Protein AF-A0A6V7J1L0-F1 (afdb_monomer_lite)

Secondary structure (DSSP, 8-state):
-HHHHHHHHHHHHHHHHHHHHHHHHHHHHHHHHHHHHHHHHHHHHHHHHHHHHHHHHHHHHHHHHHHS-HHHHHHHHHHHHHHHHHHHHS-GGGS-PPPPP-----SSSPPPP-------SHHHHHHH---EEPPPEEETTEEEEEEEETT-SGGGTTTS-EEEEEEEE-PPP--

Foldseek 3Di:
DVVVVVVVVVVVVVVVVVVVVVVVQVVVQVVLVVVLVVVVVVLVVVLVVVVVVVVVLVVVLVVCVVPDDPVVCVVCVVVNVVVVVVVVPPDPVVNDDDDRDPDDDDPVDDDDDDDDDDDPPLVVQLVVQDWDKGDWDQDPQWTKIKTKGSQDDDPCGNPDIDIDIDGPDHDDPDD

Radius of gyration: 31.02 Å; chains: 1; bounding box: 70×60×83 Å

pLDDT: mean 90.16, std 8.42, range [47.5, 98.25]

Sequence (175 aa):
ERNVECVRAAKDERVREIRNAVELMIARLDSQLKSKLLTLMGQKSALTLESEQLEALLQEIEHQLHTCTRSELITKSAELSRMIHQVRKKPMTSFVSAPVPADFHSEVVPGYDSATFAMQNFTQLQLKADPVYSAPLHVNGLCWRLKVYPDGNGVVRGTYLSVFLELSAGLPETS

Organism: NCBI:txid1563983

InterPro domains:
  IPR002083 MATH/TRAF domain [PF22486] (116-169)
  IPR002083 MATH/TRAF domain [PS50144] (112-175)
  IPR008974 TRAF-like [G3DSA:2.60.210.10] (26-172)
  IPR053003 TRIM/RBCC E3 ubiquitin-protein ligases [PTHR36754] (1-175)

Structure (mmCIF, N/CA/C/O backbone):
data_AF-A0A6V7J1L0-F1
#
_entry.id   AF-A0A6V7J1L0-F1
#
loop_
_atom_site.group_PDB
_atom_site.id
_atom_site.type_symbol
_atom_site.label_atom_id
_atom_site.label_alt_id
_atom_site.label_comp_id
_atom_site.label_asym_id
_atom_site.label_entity_id
_atom_site.label_seq_id
_atom_site.pdbx_PDB_ins_code
_atom_site.Cartn_x
_atom_site.Cartn_y
_atom_site.Cartn_z
_atom_site.occupancy
_atom_site.B_iso_or_equiv
_atom_site.auth_seq_id
_atom_site.auth_comp_id
_atom_site.auth_asym_id
_atom_site.auth_atom_id
_atom_site.pdbx_PDB_model_num
ATOM 1 N N . GLU A 1 1 ? 34.255 24.752 -33.980 1.00 80.38 1 GLU A N 1
ATOM 2 C CA . GLU A 1 1 ? 33.893 25.337 -32.667 1.00 80.38 1 GLU A CA 1
ATOM 3 C C . GLU A 1 1 ? 32.391 25.567 -32.526 1.00 80.38 1 GLU A C 1
ATOM 5 O O . GLU A 1 1 ? 31.785 24.861 -31.735 1.00 80.38 1 GLU A O 1
ATOM 10 N N . ARG A 1 2 ? 31.747 26.383 -33.373 1.00 90.38 2 ARG A N 1
ATOM 11 C CA . ARG A 1 2 ? 30.287 26.640 -33.329 1.00 90.38 2 ARG A CA 1
ATOM 12 C C . ARG A 1 2 ? 29.383 25.396 -33.234 1.00 90.38 2 ARG A C 1
ATOM 14 O O . ARG A 1 2 ? 28.442 25.379 -32.456 1.00 90.38 2 ARG A O 1
ATOM 21 N N . ASN A 1 3 ? 29.673 24.329 -33.987 1.00 92.94 3 ASN A N 1
ATOM 22 C CA . ASN A 1 3 ? 28.888 23.087 -33.899 1.00 92.94 3 ASN A CA 1
ATOM 23 C C . ASN A 1 3 ? 29.017 22.408 -32.516 1.00 92.94 3 ASN A C 1
ATOM 25 O O . ASN A 1 3 ? 28.043 21.910 -31.964 1.00 92.94 3 ASN A O 1
ATOM 29 N N . VAL A 1 4 ? 30.212 22.447 -31.915 1.00 94.25 4 VAL A N 1
ATOM 30 C CA . VAL A 1 4 ? 30.459 21.902 -30.569 1.00 94.25 4 VAL A CA 1
ATOM 31 C C . VAL A 1 4 ? 29.671 22.688 -29.519 1.00 94.25 4 VAL A C 1
ATOM 33 O O . VAL A 1 4 ? 29.099 22.090 -28.611 1.00 94.25 4 VAL A O 1
ATOM 36 N N . GLU A 1 5 ? 29.596 24.011 -29.658 1.00 95.56 5 GLU A N 1
ATOM 37 C CA . GLU A 1 5 ? 28.791 24.874 -28.784 1.00 95.56 5 GLU A CA 1
ATOM 38 C C . GLU A 1 5 ? 27.292 24.603 -28.938 1.00 95.56 5 GLU A C 1
ATOM 40 O O . GLU A 1 5 ? 26.602 24.450 -27.934 1.00 95.56 5 GLU A O 1
ATOM 45 N N . CYS A 1 6 ? 26.790 24.454 -30.170 1.00 96.06 6 CYS A N 1
ATOM 46 C CA . CYS A 1 6 ? 25.390 24.103 -30.417 1.00 96.06 6 CYS A CA 1
ATOM 47 C C . CYS A 1 6 ? 25.009 22.756 -29.783 1.00 96.06 6 CYS A C 1
ATOM 49 O O . CYS A 1 6 ? 23.961 22.654 -29.148 1.00 96.06 6 CYS A O 1
ATOM 51 N N . VAL A 1 7 ? 25.864 21.734 -29.906 1.00 97.31 7 VAL A N 1
ATOM 52 C CA . VAL A 1 7 ? 25.630 20.418 -29.284 1.00 97.31 7 VAL A CA 1
ATOM 53 C C . VAL A 1 7 ? 25.641 20.515 -27.754 1.00 97.31 7 VAL A C 1
ATOM 55 O O . VAL A 1 7 ? 24.789 19.909 -27.101 1.00 97.31 7 VAL A O 1
ATOM 58 N N . ARG A 1 8 ? 26.558 21.297 -27.166 1.00 96.62 8 ARG A N 1
ATOM 59 C CA . ARG A 1 8 ? 26.583 21.544 -25.712 1.00 96.62 8 ARG A CA 1
ATOM 60 C C . ARG A 1 8 ? 25.310 22.245 -25.242 1.00 96.62 8 ARG A C 1
ATOM 62 O O . ARG A 1 8 ? 24.668 21.751 -24.323 1.00 96.62 8 ARG A O 1
ATOM 69 N N . ALA A 1 9 ? 24.898 23.312 -25.922 1.00 97.19 9 ALA A N 1
ATOM 70 C CA . ALA A 1 9 ? 23.681 24.045 -25.590 1.00 97.19 9 ALA A CA 1
ATOM 71 C C . ALA A 1 9 ? 22.425 23.160 -25.682 1.00 97.19 9 ALA A C 1
ATOM 73 O O . ALA A 1 9 ? 21.590 23.186 -24.783 1.00 97.19 9 ALA A O 1
ATOM 74 N N . ALA A 1 10 ? 22.314 22.324 -26.721 1.00 97.69 10 ALA A N 1
ATOM 75 C CA . ALA A 1 10 ? 21.192 21.396 -26.872 1.00 97.69 10 ALA A CA 1
ATOM 76 C C . ALA A 1 10 ? 21.137 20.351 -25.744 1.00 97.69 10 ALA A C 1
ATOM 78 O O . ALA A 1 10 ? 20.059 20.031 -25.244 1.00 97.69 10 ALA A O 1
ATOM 79 N N . LYS A 1 11 ? 22.294 19.833 -25.309 1.00 97.94 11 LYS A N 1
ATOM 80 C CA . LYS A 1 11 ? 22.371 18.953 -24.135 1.00 97.94 11 LYS A CA 1
ATOM 81 C C . LYS A 1 11 ? 21.921 19.690 -22.870 1.00 97.94 11 LYS A C 1
ATOM 83 O O . LYS A 1 11 ? 21.131 19.138 -22.107 1.00 97.94 11 LYS A O 1
ATOM 88 N N . ASP A 1 12 ? 22.421 20.900 -22.640 1.00 98.06 12 ASP A N 1
ATOM 89 C CA . ASP A 1 12 ? 22.111 21.672 -21.433 1.00 98.06 12 ASP A CA 1
ATOM 90 C C . ASP A 1 12 ? 20.622 22.041 -21.362 1.00 98.06 12 ASP A C 1
ATOM 92 O O . ASP A 1 12 ? 20.033 22.005 -20.281 1.00 98.06 12 ASP A O 1
ATOM 96 N N . GLU A 1 13 ? 19.986 22.295 -22.509 1.00 97.75 13 GLU A N 1
ATOM 97 C CA . GLU A 1 13 ? 18.533 22.451 -22.628 1.00 97.75 13 GLU A CA 1
ATOM 98 C C . GLU A 1 13 ? 17.791 21.203 -22.141 1.00 97.75 13 GLU A C 1
ATOM 100 O O . GLU A 1 13 ? 16.957 21.286 -21.241 1.00 97.75 13 GLU A O 1
ATOM 105 N N . ARG A 1 14 ? 18.162 20.024 -22.655 1.00 98.12 14 ARG A N 1
ATOM 106 C CA . ARG A 1 14 ? 17.535 18.750 -22.266 1.00 98.12 14 ARG A CA 1
ATOM 107 C C . ARG A 1 14 ? 17.738 18.429 -20.791 1.00 98.12 14 ARG A C 1
ATOM 109 O O . ARG A 1 14 ? 16.825 17.941 -20.132 1.00 98.12 14 ARG A O 1
ATOM 116 N N . VAL A 1 15 ? 18.916 18.732 -20.246 1.00 98.25 15 VAL A N 1
ATOM 117 C CA . VAL A 1 15 ? 19.179 18.589 -18.806 1.00 98.25 15 VAL A CA 1
ATOM 118 C C . VAL A 1 15 ? 18.258 19.501 -17.996 1.00 98.25 15 VAL A C 1
ATOM 120 O O . VAL A 1 15 ? 17.758 19.080 -16.951 1.00 98.25 15 VAL A O 1
ATOM 123 N N . ARG A 1 16 ? 18.015 20.730 -18.458 1.00 98.00 16 ARG A N 1
ATOM 124 C CA . ARG A 1 16 ? 17.121 21.675 -17.781 1.00 98.00 16 ARG A CA 1
ATOM 125 C C . ARG A 1 16 ? 15.667 21.218 -17.825 1.00 98.00 16 ARG A C 1
ATOM 127 O O . ARG A 1 16 ? 15.002 21.266 -16.795 1.00 98.00 16 ARG A O 1
ATOM 134 N N . GLU A 1 17 ? 15.204 20.726 -18.971 1.00 97.56 17 GLU A N 1
ATOM 135 C CA . GLU A 1 17 ? 13.864 20.143 -19.132 1.00 97.56 17 GLU A CA 1
ATOM 136 C C . GLU A 1 17 ? 13.647 18.969 -18.165 1.00 97.56 17 GLU A C 1
ATOM 138 O O . GLU A 1 17 ? 12.652 18.946 -17.440 1.00 97.56 17 GLU A O 1
ATOM 143 N N . ILE A 1 18 ? 14.606 18.037 -18.089 1.00 96.56 18 ILE A N 1
ATOM 144 C CA . ILE A 1 18 ? 14.537 16.885 -17.174 1.00 96.56 18 ILE A CA 1
ATOM 145 C C . ILE A 1 18 ? 14.480 17.345 -15.715 1.00 96.56 18 ILE A C 1
ATOM 147 O O . ILE A 1 18 ? 13.657 16.848 -14.949 1.00 96.56 18 ILE A O 1
ATOM 151 N N . ARG A 1 19 ? 15.331 18.301 -15.318 1.00 97.50 19 ARG A N 1
ATOM 152 C CA . ARG A 1 19 ? 15.336 18.835 -13.945 1.00 97.50 19 ARG A CA 1
ATOM 153 C C . ARG A 1 19 ? 13.993 19.459 -13.582 1.00 97.50 19 ARG A C 1
ATOM 155 O O . ARG A 1 19 ? 13.440 19.111 -12.547 1.00 97.50 19 ARG A O 1
ATOM 162 N N . ASN A 1 20 ? 13.448 20.297 -14.461 1.00 97.50 20 ASN A N 1
ATOM 163 C CA . ASN A 1 20 ? 12.150 20.932 -14.249 1.00 97.50 20 ASN A CA 1
ATOM 164 C C . ASN A 1 20 ? 11.021 19.892 -14.116 1.00 97.50 20 ASN A C 1
ATOM 166 O O . ASN A 1 20 ? 10.201 19.970 -13.206 1.00 97.50 20 ASN A O 1
ATOM 170 N N . ALA A 1 21 ? 11.009 18.863 -14.971 1.00 95.81 21 ALA A N 1
ATOM 171 C CA . ALA A 1 21 ? 10.032 17.780 -14.867 1.00 95.81 21 ALA A CA 1
ATOM 172 C C . ALA A 1 21 ? 10.120 17.054 -13.512 1.00 95.81 21 ALA A C 1
ATOM 174 O O . ALA A 1 21 ? 9.101 16.858 -12.851 1.00 95.81 21 ALA A O 1
ATOM 175 N N . VAL A 1 22 ? 11.333 16.718 -13.061 1.00 94.69 22 VAL A N 1
ATOM 176 C CA . VAL A 1 22 ? 11.557 16.061 -11.763 1.00 94.69 22 VAL A CA 1
ATOM 177 C C . VAL A 1 22 ? 11.137 16.957 -10.593 1.00 94.69 22 VAL A C 1
ATOM 179 O O . VAL A 1 22 ? 10.504 16.476 -9.656 1.00 94.69 22 VAL A O 1
ATOM 182 N N . GLU A 1 23 ? 11.430 18.255 -10.645 1.00 96.19 23 GLU A N 1
ATOM 183 C CA . GLU A 1 23 ? 11.006 19.221 -9.622 1.00 96.19 23 GLU A CA 1
ATOM 184 C C . GLU A 1 23 ? 9.477 19.300 -9.513 1.00 96.19 23 GLU A C 1
ATOM 186 O O . GLU A 1 23 ? 8.931 19.271 -8.407 1.00 96.19 23 GLU A O 1
ATOM 191 N N . LEU A 1 24 ? 8.767 19.316 -10.646 1.00 95.75 24 LEU A N 1
ATOM 192 C CA . LEU A 1 24 ? 7.301 19.282 -10.665 1.00 95.75 24 LEU A CA 1
ATOM 193 C C . LEU A 1 24 ? 6.744 17.986 -10.064 1.00 95.75 24 LEU A C 1
ATOM 195 O O . LEU A 1 24 ? 5.741 18.021 -9.348 1.00 95.75 24 LEU A O 1
ATOM 199 N N . MET A 1 25 ? 7.388 16.850 -10.328 1.00 95.50 25 MET A N 1
ATOM 200 C CA . MET A 1 25 ? 6.995 15.560 -9.756 1.00 95.50 25 MET A CA 1
ATOM 201 C C . MET A 1 25 ? 7.194 15.527 -8.235 1.00 95.50 25 MET A C 1
ATOM 203 O O . MET A 1 25 ? 6.307 15.069 -7.514 1.00 95.50 25 MET A O 1
ATOM 207 N N . ILE A 1 26 ? 8.307 16.072 -7.729 1.00 94.81 26 ILE A N 1
ATOM 208 C CA . ILE A 1 26 ? 8.554 16.219 -6.283 1.00 94.81 26 ILE A CA 1
ATOM 209 C C . ILE A 1 26 ? 7.475 17.102 -5.647 1.00 94.81 26 ILE A C 1
ATOM 211 O O . ILE A 1 26 ? 6.848 16.697 -4.669 1.00 94.81 26 ILE A O 1
ATOM 215 N N . ALA A 1 27 ? 7.170 18.255 -6.247 1.00 96.19 27 ALA A N 1
ATOM 216 C CA . ALA A 1 27 ? 6.145 19.162 -5.730 1.00 96.19 27 ALA A CA 1
ATOM 217 C C . ALA A 1 27 ? 4.755 18.498 -5.634 1.00 96.19 27 ALA A C 1
ATOM 219 O O . ALA A 1 27 ? 3.978 18.776 -4.714 1.00 96.19 27 ALA A O 1
ATOM 220 N N . ARG A 1 28 ? 4.425 17.591 -6.561 1.00 95.38 28 ARG A N 1
ATOM 221 C CA . ARG A 1 28 ? 3.183 16.803 -6.503 1.00 95.38 28 ARG A CA 1
ATOM 222 C C . ARG A 1 28 ? 3.201 15.774 -5.378 1.00 95.38 28 ARG A C 1
ATOM 224 O O . ARG A 1 28 ? 2.174 15.615 -4.718 1.00 95.38 28 ARG A O 1
ATOM 231 N N . LEU A 1 29 ? 4.328 15.107 -5.129 1.00 95.50 29 LEU A N 1
ATOM 232 C CA . LEU A 1 29 ? 4.475 14.195 -3.987 1.00 95.50 29 LEU A CA 1
ATOM 233 C C . LEU A 1 29 ? 4.299 14.938 -2.657 1.00 95.50 29 LEU A C 1
ATOM 235 O O . LEU A 1 29 ? 3.547 14.478 -1.796 1.00 95.50 29 LEU A O 1
ATOM 239 N N . ASP A 1 30 ? 4.890 16.124 -2.524 1.00 96.69 30 ASP A N 1
ATOM 240 C CA . ASP A 1 30 ? 4.725 16.968 -1.336 1.00 96.69 30 ASP A CA 1
ATOM 241 C C . ASP A 1 30 ? 3.266 17.407 -1.143 1.00 96.69 30 ASP A C 1
ATOM 243 O O . ASP A 1 30 ? 2.735 17.396 -0.027 1.00 96.69 30 ASP A O 1
ATOM 247 N N . SER A 1 31 ? 2.575 17.744 -2.236 1.00 96.69 31 SER A N 1
ATOM 248 C CA . SER A 1 31 ? 1.145 18.066 -2.207 1.00 96.69 31 SER A CA 1
ATOM 249 C C . SER A 1 31 ? 0.296 16.875 -1.746 1.00 96.69 31 SER A C 1
ATOM 251 O O . SER A 1 31 ? -0.566 17.028 -0.871 1.00 96.69 31 SER A O 1
ATOM 253 N N . GLN A 1 32 ? 0.578 15.672 -2.261 1.00 95.88 32 GLN A N 1
ATOM 254 C CA . GLN A 1 32 ? -0.072 14.435 -1.815 1.00 95.88 32 GLN A CA 1
ATOM 255 C C . GLN A 1 32 ? 0.172 14.187 -0.323 1.00 95.88 32 GLN A C 1
ATOM 257 O O . GLN A 1 32 ? -0.775 13.875 0.402 1.00 95.88 32 GLN A O 1
ATOM 262 N N . LEU A 1 33 ? 1.406 14.370 0.158 1.00 96.94 33 LEU A N 1
ATOM 263 C CA . LEU A 1 33 ? 1.751 14.196 1.570 1.00 96.94 33 LEU A CA 1
ATOM 264 C C . LEU A 1 33 ? 0.949 15.161 2.444 1.00 96.94 33 LEU A C 1
ATOM 266 O O . LEU A 1 33 ? 0.304 14.738 3.404 1.00 96.94 33 LEU A O 1
ATOM 270 N N . LYS A 1 34 ? 0.935 16.447 2.083 1.00 97.56 34 LYS A N 1
ATOM 271 C CA . LYS A 1 34 ? 0.178 17.471 2.807 1.00 97.56 34 LYS A CA 1
ATOM 272 C C . LYS A 1 34 ? -1.312 17.135 2.865 1.00 97.56 34 LYS A C 1
ATOM 274 O O . LYS A 1 34 ? -1.912 17.243 3.931 1.00 97.56 34 LYS A O 1
ATOM 279 N N . SER A 1 35 ? -1.903 16.703 1.752 1.00 96.62 35 SER A N 1
ATOM 280 C CA . SER A 1 35 ? -3.313 16.299 1.702 1.00 96.62 35 SER A CA 1
ATOM 281 C C . SER A 1 35 ? -3.599 15.103 2.617 1.00 96.62 35 SER A C 1
ATOM 283 O O . SER A 1 35 ? -4.501 15.184 3.451 1.00 96.62 35 SER A O 1
ATOM 285 N N . LYS A 1 36 ? -2.788 14.037 2.540 1.00 96.94 36 LYS A N 1
ATOM 286 C CA . LYS A 1 36 ? -2.924 12.846 3.397 1.00 96.94 36 LYS A CA 1
ATOM 287 C C . LYS A 1 36 ? -2.798 13.197 4.883 1.00 96.94 36 LYS A C 1
ATOM 289 O O . LYS A 1 36 ? -3.619 12.753 5.685 1.00 96.94 36 LYS A O 1
ATOM 294 N N . LEU A 1 37 ? -1.813 14.021 5.255 1.00 96.50 37 LEU A N 1
ATOM 295 C CA . LEU A 1 37 ? -1.620 14.470 6.638 1.00 96.50 37 LEU A CA 1
ATOM 296 C C . LEU A 1 37 ? -2.799 15.303 7.142 1.00 96.50 37 LEU A C 1
ATOM 298 O O . LEU A 1 37 ? -3.246 15.085 8.264 1.00 96.50 37 LEU A O 1
ATOM 302 N N . LEU A 1 38 ? -3.343 16.207 6.322 1.00 96.81 38 LEU A N 1
ATOM 303 C CA . LEU A 1 38 ? -4.535 16.980 6.683 1.00 96.81 38 LEU A CA 1
ATOM 304 C C . LEU A 1 38 ? -5.738 16.070 6.949 1.00 96.81 38 LEU A C 1
ATOM 306 O O . LEU A 1 38 ? -6.431 16.256 7.949 1.00 96.81 38 LEU A O 1
ATOM 310 N N . THR A 1 39 ? -5.962 15.060 6.106 1.00 94.69 39 THR A N 1
ATOM 311 C CA . THR A 1 39 ? -7.021 14.068 6.331 1.00 94.69 39 THR A CA 1
ATOM 312 C C . THR A 1 39 ? -6.801 13.304 7.635 1.00 94.69 39 THR A C 1
ATOM 314 O O . THR A 1 39 ? -7.724 13.217 8.443 1.00 94.69 39 THR A O 1
ATOM 317 N N . LEU A 1 40 ? -5.590 12.796 7.882 1.00 94.44 40 LEU A N 1
ATOM 318 C CA . LEU A 1 40 ? -5.264 12.061 9.110 1.00 94.44 40 LEU A CA 1
ATOM 319 C C . LEU A 1 40 ? -5.400 12.929 10.364 1.00 94.44 40 LEU A C 1
ATOM 321 O O . LEU A 1 40 ? -5.927 12.468 11.372 1.00 94.44 40 LEU A O 1
ATOM 325 N N . MET A 1 41 ? -4.966 14.189 10.312 1.00 95.56 41 MET A N 1
ATOM 326 C CA . MET A 1 41 ? -5.144 15.138 11.411 1.00 95.56 41 MET A CA 1
ATOM 327 C C . MET A 1 41 ? -6.624 15.404 11.679 1.00 95.56 41 MET A C 1
ATOM 329 O O . MET A 1 41 ? -7.032 15.366 12.834 1.00 95.56 41 MET A O 1
ATOM 333 N N . GLY A 1 42 ? -7.436 15.601 10.636 1.00 92.75 42 GLY A N 1
ATOM 334 C CA . GLY A 1 42 ? -8.884 15.763 10.779 1.00 92.75 42 GLY A CA 1
ATOM 335 C C . GLY A 1 42 ? -9.553 14.536 11.403 1.00 92.75 42 GLY A C 1
ATOM 336 O O . GLY A 1 42 ? -10.342 14.674 12.336 1.00 92.75 42 GLY A O 1
ATOM 337 N N . GLN A 1 43 ? -9.185 13.333 10.949 1.00 91.88 43 GLN A N 1
ATOM 338 C CA . GLN A 1 43 ? -9.656 12.073 11.533 1.00 91.88 43 GLN A CA 1
ATOM 339 C C . GLN A 1 43 ? -9.238 11.945 13.007 1.00 91.88 43 GLN A C 1
ATOM 341 O O . GLN A 1 43 ? -10.075 11.644 13.855 1.00 91.88 43 GLN A O 1
ATOM 346 N N . LYS A 1 44 ? -7.970 12.234 13.332 1.00 91.69 44 LYS A N 1
ATOM 347 C CA . LYS A 1 44 ? -7.457 12.227 14.710 1.00 91.69 44 LYS A CA 1
ATOM 348 C C . LYS A 1 44 ? -8.230 13.201 15.597 1.00 91.69 44 LYS A C 1
ATOM 350 O O . LYS A 1 44 ? -8.675 12.800 16.663 1.00 91.69 44 LYS A O 1
ATOM 355 N N . SER A 1 45 ? -8.410 14.448 15.164 1.00 92.56 45 SER A N 1
ATOM 356 C CA . SER A 1 45 ? -9.136 15.467 15.929 1.00 92.56 45 SER A CA 1
ATOM 357 C C . SER A 1 45 ? -10.585 15.066 16.203 1.00 92.56 45 SER A C 1
ATOM 359 O O . SER A 1 45 ? -1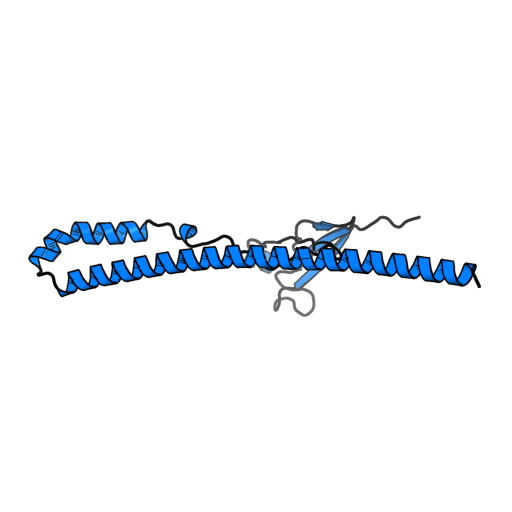1.057 15.259 17.319 1.00 92.56 45 SER A O 1
ATOM 361 N N . ALA A 1 46 ? -11.274 14.472 15.224 1.00 89.31 46 ALA A N 1
ATOM 362 C CA . ALA A 1 46 ? -12.632 13.965 15.418 1.00 89.31 46 ALA A CA 1
ATOM 363 C C . ALA A 1 46 ? -12.680 12.837 16.463 1.00 89.31 46 ALA A C 1
ATOM 365 O O . ALA A 1 46 ? -13.525 12.868 17.354 1.00 89.31 46 ALA A O 1
ATOM 366 N N . LEU A 1 47 ? -11.746 11.879 16.396 1.00 89.50 47 LEU A N 1
ATOM 367 C CA . LEU A 1 47 ? -11.642 10.805 17.389 1.00 89.50 47 LEU A CA 1
ATOM 368 C C . LEU A 1 47 ? -11.315 11.340 18.788 1.00 89.50 47 LEU A C 1
ATOM 370 O O . LEU A 1 47 ? -11.898 10.874 19.762 1.00 89.50 47 LEU A O 1
ATOM 374 N N . THR A 1 48 ? -10.405 12.310 18.896 1.00 91.00 48 THR A N 1
ATOM 375 C CA . THR A 1 48 ? -10.054 12.937 20.177 1.00 91.00 48 THR A CA 1
ATOM 376 C C . THR A 1 48 ? -11.267 13.617 20.806 1.00 91.00 48 THR A C 1
ATOM 378 O O . THR A 1 48 ? -11.574 13.332 21.957 1.00 91.00 48 THR A O 1
ATOM 381 N N . LEU A 1 49 ? -12.001 14.432 20.042 1.00 90.12 49 LEU A N 1
ATOM 382 C CA . LEU A 1 49 ? -13.194 15.120 20.541 1.00 90.12 49 LEU A CA 1
ATOM 383 C C . LEU A 1 49 ? -14.267 14.136 21.027 1.00 90.12 49 LEU A C 1
ATOM 385 O O . LEU A 1 49 ? -14.883 14.343 22.068 1.00 90.12 49 LEU A O 1
ATOM 389 N N . GLU A 1 50 ? -14.501 13.058 20.282 1.00 86.06 50 GLU A N 1
ATOM 390 C CA . GLU A 1 50 ? -15.463 12.028 20.685 1.00 86.06 50 GLU A CA 1
ATOM 391 C C . GLU A 1 50 ? -14.990 11.260 21.933 1.00 86.06 50 GLU A C 1
ATOM 393 O O . GLU A 1 50 ? -15.807 10.967 22.804 1.00 86.06 50 GLU A O 1
ATOM 398 N N . SER A 1 51 ? -13.686 10.981 22.069 1.00 89.12 51 SER A N 1
ATOM 399 C CA . SER A 1 51 ? -13.115 10.377 23.286 1.00 89.12 51 SER A CA 1
ATOM 400 C C . SER A 1 51 ? -13.345 11.267 24.506 1.00 89.12 51 SER A C 1
ATOM 402 O O . SER A 1 51 ? -13.858 10.795 25.518 1.00 89.12 51 SER A O 1
ATOM 404 N N . GLU A 1 52 ? -13.052 12.564 24.389 1.00 92.31 52 GLU A N 1
ATOM 405 C CA . GLU A 1 52 ? -13.260 13.549 25.458 1.00 92.31 52 GLU A CA 1
ATOM 406 C C . GLU A 1 52 ? -14.743 13.654 25.853 1.00 92.31 52 GLU A C 1
ATOM 408 O O . GLU A 1 52 ? -15.072 13.722 27.038 1.00 92.31 52 GLU A O 1
ATOM 413 N N . GLN A 1 53 ? -15.664 13.610 24.883 1.00 87.88 53 GLN A N 1
ATOM 414 C CA . GLN A 1 53 ? -17.107 13.604 25.158 1.00 87.88 53 GLN A CA 1
ATOM 415 C C . GLN A 1 53 ? -17.554 12.352 25.920 1.00 87.88 53 GLN A C 1
ATOM 417 O O . GLN A 1 53 ? -18.390 12.445 26.823 1.00 87.88 53 GLN A O 1
ATOM 422 N N . LEU A 1 54 ? -17.020 11.181 25.564 1.00 88.44 54 LEU A N 1
ATOM 423 C CA . LEU A 1 54 ? -17.322 9.932 26.263 1.00 88.44 54 LEU A CA 1
ATOM 424 C C . LEU A 1 54 ? -16.752 9.931 27.682 1.00 88.44 54 LEU A C 1
ATOM 426 O O . LEU A 1 54 ? -17.446 9.511 28.606 1.00 88.44 54 LEU A O 1
ATOM 430 N N . GLU A 1 55 ? -15.533 10.433 27.870 1.00 91.69 55 GLU A N 1
ATOM 431 C CA . GLU A 1 55 ? -14.909 10.587 29.187 1.00 91.69 55 GLU A CA 1
ATOM 432 C C . GLU A 1 55 ? -15.706 11.540 30.083 1.00 91.69 55 GLU A C 1
ATOM 434 O O . GLU A 1 55 ? -16.002 11.195 31.227 1.00 91.69 55 GLU A O 1
ATOM 439 N N . ALA A 1 56 ? -16.135 12.693 29.561 1.00 90.38 56 ALA A N 1
ATOM 440 C CA . ALA A 1 56 ? -16.963 13.641 30.305 1.00 90.38 56 ALA A CA 1
ATOM 441 C C . ALA A 1 56 ? -18.314 13.031 30.715 1.00 90.38 56 ALA A C 1
ATOM 443 O O . ALA A 1 56 ? -18.754 13.188 31.854 1.00 90.38 56 ALA A O 1
ATOM 444 N N . LEU A 1 57 ? -18.964 12.290 29.811 1.00 87.88 57 LEU A N 1
ATOM 445 C CA . LEU A 1 57 ? -20.221 11.609 30.119 1.00 87.88 57 LEU A CA 1
ATOM 446 C C . LEU A 1 57 ? -20.034 10.513 31.177 1.00 87.88 57 LEU A C 1
ATOM 448 O O . LEU A 1 57 ? -20.882 10.365 32.056 1.00 87.88 57 LEU A O 1
ATOM 452 N N . LEU A 1 58 ? -18.941 9.750 31.110 1.00 89.06 58 LEU A N 1
ATOM 453 C CA . LEU A 1 58 ? -18.614 8.745 32.123 1.00 89.06 58 LEU A CA 1
ATOM 454 C C . LEU A 1 58 ? -18.394 9.389 33.493 1.00 89.06 58 LEU A C 1
ATOM 456 O O . LEU A 1 58 ? -18.988 8.927 34.465 1.00 89.06 58 LEU A O 1
ATOM 460 N N . GLN A 1 59 ? -17.623 10.478 33.559 1.00 91.38 59 GLN A N 1
ATOM 461 C CA . GLN A 1 59 ? -17.394 11.219 34.803 1.00 91.38 59 GLN A CA 1
ATOM 462 C C . GLN A 1 59 ? -18.699 11.753 35.402 1.00 91.38 59 GLN A C 1
ATOM 464 O O . GLN A 1 59 ? -18.897 11.652 36.611 1.00 91.38 59 GLN A O 1
ATOM 469 N N . GLU A 1 60 ? -19.616 12.267 34.579 1.00 88.19 60 GLU A N 1
ATOM 470 C CA . GLU A 1 60 ? -20.924 12.740 35.046 1.00 88.19 60 GLU A CA 1
ATOM 471 C C . GLU A 1 60 ? -21.774 11.592 35.613 1.00 88.19 60 GLU A C 1
ATOM 473 O O . GLU A 1 60 ? -22.348 11.711 36.698 1.00 88.19 60 GLU A O 1
ATOM 478 N N . ILE A 1 61 ? -21.823 10.446 34.924 1.00 85.94 61 ILE A N 1
ATOM 479 C CA . ILE A 1 61 ? -22.552 9.262 35.402 1.00 85.94 61 ILE A CA 1
ATOM 480 C C . ILE A 1 61 ? -21.959 8.762 36.725 1.00 85.94 61 ILE A C 1
ATOM 482 O O . ILE A 1 61 ? -22.705 8.475 37.665 1.00 85.94 61 ILE A O 1
ATOM 486 N N . GLU A 1 62 ? -20.632 8.671 36.821 1.00 88.56 62 GLU A N 1
ATOM 487 C CA . GLU A 1 62 ? -19.944 8.281 38.052 1.00 88.56 62 GLU A CA 1
ATOM 488 C C . GLU A 1 62 ? -20.227 9.272 39.180 1.00 88.56 62 GLU A C 1
ATOM 490 O O . GLU A 1 62 ? -20.571 8.854 40.287 1.00 88.56 62 GLU A O 1
ATOM 495 N N . HIS A 1 63 ? -20.161 10.575 38.914 1.00 89.31 63 HIS A N 1
ATOM 496 C CA . HIS A 1 63 ? -20.449 11.601 39.908 1.00 89.31 63 HIS A CA 1
ATOM 497 C C . HIS A 1 63 ? -21.876 11.482 40.452 1.00 89.31 63 HIS A C 1
ATOM 499 O O . HIS A 1 63 ? -22.069 11.453 41.672 1.00 89.31 63 HIS A O 1
ATOM 505 N N . GLN A 1 64 ? -22.874 11.343 39.574 1.00 85.56 64 GLN A N 1
ATOM 506 C CA . GLN A 1 64 ? -24.272 11.171 39.976 1.00 85.56 64 GLN A CA 1
ATOM 507 C C . GLN A 1 64 ? -24.481 9.897 40.799 1.00 85.56 64 GLN A C 1
ATOM 509 O O . GLN A 1 64 ? -25.246 9.911 41.764 1.00 85.56 64 GLN A O 1
ATOM 514 N N . LEU A 1 65 ? -23.778 8.813 40.465 1.00 84.06 65 LEU A N 1
ATOM 515 C CA . LEU A 1 65 ? -23.862 7.548 41.193 1.00 84.06 65 LEU A CA 1
ATOM 516 C C . LEU A 1 65 ? -23.286 7.639 42.614 1.00 84.06 65 LEU A C 1
ATOM 518 O O . LEU A 1 65 ? -23.812 6.995 43.520 1.00 84.06 65 LEU A O 1
ATOM 522 N N . HIS A 1 66 ? -22.245 8.450 42.820 1.00 87.62 66 HIS A N 1
ATOM 523 C CA . HIS A 1 66 ? -21.607 8.628 44.130 1.00 87.62 66 HIS A CA 1
ATOM 524 C C . HIS A 1 66 ? -22.279 9.691 45.012 1.00 87.62 66 HIS A C 1
ATOM 526 O O . HIS A 1 66 ? -22.160 9.622 46.234 1.00 87.62 66 HIS A O 1
ATOM 532 N N . THR A 1 67 ? -22.964 10.676 44.424 1.00 87.50 67 THR A N 1
ATOM 533 C CA . THR A 1 67 ? -23.538 11.817 45.165 1.00 87.50 67 THR A CA 1
ATOM 534 C C . THR A 1 67 ? -25.040 11.722 45.416 1.00 87.50 67 THR A C 1
ATOM 536 O O . THR A 1 67 ? -25.521 12.293 46.394 1.00 87.50 67 THR A O 1
ATOM 539 N N . CYS A 1 68 ? -25.795 11.005 44.579 1.00 87.56 68 CYS A N 1
ATOM 540 C CA . CYS A 1 68 ? -27.242 10.878 44.744 1.00 87.56 68 CYS A CA 1
ATOM 541 C C . CYS A 1 68 ? -27.609 9.833 45.809 1.00 87.56 68 CYS A C 1
ATOM 543 O O . CYS A 1 68 ? -27.008 8.762 45.918 1.00 87.56 68 CYS A O 1
ATOM 545 N N . THR A 1 69 ? -28.675 10.099 46.558 1.00 88.69 69 THR A N 1
ATOM 546 C CA . THR A 1 69 ? -29.277 9.116 47.466 1.00 88.69 69 THR A CA 1
ATOM 547 C C . THR A 1 69 ? -29.964 7.986 46.687 1.00 88.69 69 THR A C 1
ATOM 549 O O . THR A 1 69 ? -30.303 8.119 45.509 1.00 88.69 69 THR A O 1
ATOM 552 N N . ARG A 1 70 ? -30.253 6.854 47.352 1.00 84.56 70 ARG A N 1
ATOM 553 C CA . ARG A 1 70 ? -30.949 5.714 46.716 1.00 84.56 70 ARG A CA 1
ATOM 554 C C . ARG A 1 70 ? -32.277 6.100 46.050 1.00 84.56 70 ARG A C 1
ATOM 556 O O . ARG A 1 70 ? -32.569 5.595 44.973 1.00 84.56 70 ARG A O 1
ATOM 563 N N . SER A 1 71 ? -33.075 6.969 46.674 1.00 88.56 71 SER A N 1
ATOM 564 C CA . SER A 1 71 ? -34.382 7.385 46.134 1.00 88.56 71 SER A CA 1
ATOM 565 C C . SER A 1 71 ? -34.237 8.237 44.866 1.00 88.56 71 SER A C 1
ATOM 567 O O . SER A 1 71 ? -34.953 8.048 43.880 1.00 88.56 71 SER A O 1
ATOM 569 N N . GLU A 1 72 ? -33.257 9.143 44.856 1.00 88.19 72 GLU A N 1
ATOM 570 C CA . GLU A 1 72 ? -32.937 9.975 43.693 1.00 88.19 72 GLU A CA 1
ATOM 571 C C . GLU A 1 72 ? -32.396 9.132 42.535 1.00 88.19 72 GLU A C 1
ATOM 573 O O . GLU A 1 72 ? -32.808 9.328 41.392 1.00 88.19 72 GLU A O 1
ATOM 578 N N . LEU A 1 73 ? -31.549 8.139 42.825 1.00 84.50 73 LEU A N 1
ATOM 579 C CA . LEU A 1 73 ? -31.039 7.200 41.823 1.00 84.50 73 LEU A CA 1
ATOM 580 C C . LEU A 1 73 ? -32.147 6.360 41.192 1.00 84.50 73 LEU A C 1
ATOM 582 O O . LEU A 1 73 ? -32.162 6.197 39.974 1.00 84.50 73 LEU A O 1
ATOM 586 N N . ILE A 1 74 ? -33.099 5.859 41.986 1.00 86.88 74 ILE A N 1
ATOM 587 C CA . ILE A 1 74 ? -34.260 5.123 41.461 1.00 86.88 74 ILE A CA 1
ATOM 588 C C . ILE A 1 74 ? -35.043 6.008 40.483 1.00 86.88 74 ILE A C 1
ATOM 590 O O . ILE A 1 74 ? -35.397 5.553 39.395 1.00 86.88 74 ILE A O 1
ATOM 594 N N . THR A 1 75 ? -35.231 7.283 40.828 1.00 88.94 75 THR A N 1
ATOM 595 C CA . THR A 1 75 ? -35.962 8.253 39.999 1.00 88.94 75 THR A CA 1
ATOM 596 C C . THR A 1 75 ? -35.210 8.590 38.702 1.00 88.94 75 THR A C 1
ATOM 598 O O . THR A 1 75 ? -35.817 8.633 37.633 1.00 88.94 75 THR A O 1
ATOM 601 N N . LYS A 1 76 ? -33.882 8.768 38.765 1.00 85.06 76 LYS A N 1
ATOM 602 C CA . LYS A 1 76 ? -33.011 9.099 37.616 1.00 85.06 76 LYS A CA 1
ATOM 603 C C . LYS A 1 76 ? -32.576 7.888 36.776 1.00 85.06 76 LYS A C 1
ATOM 605 O O . LYS A 1 76 ? -32.035 8.052 35.684 1.00 85.06 76 LYS A O 1
ATOM 610 N N . SER A 1 77 ? -32.819 6.664 37.246 1.00 86.50 77 SER A N 1
ATOM 611 C CA . SER A 1 77 ? -32.336 5.418 36.623 1.00 86.50 77 SER A CA 1
ATOM 612 C C . SER A 1 77 ? -32.720 5.265 35.145 1.00 86.50 77 SER A C 1
ATOM 614 O O . SER A 1 77 ? -31.914 4.799 34.333 1.00 86.50 77 SER A O 1
ATOM 616 N N . ALA A 1 78 ? -33.927 5.698 34.773 1.00 86.81 78 ALA A N 1
ATOM 617 C CA . ALA A 1 78 ? -34.419 5.649 33.400 1.00 86.81 78 ALA A CA 1
ATOM 618 C C . ALA A 1 78 ? -33.666 6.615 32.469 1.00 86.81 78 ALA A C 1
ATOM 620 O O . ALA A 1 78 ? -33.453 6.306 31.297 1.00 86.81 78 ALA A O 1
ATOM 621 N N . GLU A 1 79 ? -33.248 7.771 32.984 1.00 85.56 79 GLU A N 1
ATOM 622 C CA . GLU A 1 79 ? -32.480 8.773 32.244 1.00 85.56 79 GLU A CA 1
ATOM 623 C C . GLU A 1 79 ? -31.029 8.324 32.051 1.00 85.56 79 GLU A C 1
ATOM 625 O O . GLU A 1 79 ? -30.552 8.282 30.916 1.00 85.56 79 GLU A O 1
ATOM 630 N N . LEU A 1 80 ? -30.371 7.873 33.124 1.00 82.69 80 LEU A N 1
ATOM 631 C CA . LEU A 1 80 ? -29.019 7.302 33.076 1.00 82.69 80 LEU A CA 1
ATOM 632 C C . LEU A 1 80 ? -28.934 6.134 32.081 1.00 82.69 80 LEU A C 1
ATOM 634 O O . LEU A 1 80 ? -28.052 6.088 31.223 1.00 82.69 80 LEU A O 1
ATOM 638 N N . SER A 1 81 ? -29.907 5.221 32.135 1.00 85.38 81 SER A N 1
ATOM 639 C CA . SER A 1 81 ? -29.986 4.088 31.205 1.00 85.38 81 SER A CA 1
ATOM 640 C C . SER A 1 81 ? -30.171 4.541 29.755 1.00 85.38 81 SER A C 1
ATOM 642 O O . SER A 1 81 ? -29.605 3.935 28.843 1.00 85.38 81 SER A O 1
ATOM 644 N N . ARG A 1 82 ? -30.931 5.621 29.524 1.00 85.69 82 ARG A N 1
ATOM 645 C CA . ARG A 1 82 ? -31.130 6.199 28.189 1.00 85.69 82 ARG A CA 1
ATOM 646 C C . ARG A 1 82 ? -29.836 6.802 27.644 1.00 85.69 82 ARG A C 1
ATOM 648 O O . ARG A 1 82 ? -29.512 6.533 26.490 1.00 85.69 82 ARG A O 1
ATOM 655 N N . MET A 1 83 ? -29.084 7.540 28.464 1.00 82.06 83 MET A N 1
ATOM 656 C CA . MET A 1 83 ? -27.785 8.106 28.075 1.00 82.06 83 MET A CA 1
ATOM 657 C C . MET A 1 83 ? -26.790 7.005 27.683 1.00 82.06 83 MET A C 1
ATOM 659 O O . MET A 1 83 ? -26.222 7.044 26.591 1.00 82.06 83 MET A O 1
ATOM 663 N N . ILE A 1 84 ? -26.662 5.958 28.505 1.00 82.69 84 ILE A N 1
ATOM 664 C CA . ILE A 1 84 ? -25.791 4.803 28.219 1.00 82.69 84 ILE A CA 1
ATOM 665 C C . ILE A 1 84 ? -26.234 4.079 26.938 1.00 82.69 84 ILE A C 1
ATOM 667 O O . ILE A 1 84 ? -25.408 3.685 26.109 1.00 82.69 84 ILE A O 1
ATOM 671 N N . HIS A 1 85 ? -27.543 3.900 26.748 1.00 83.25 85 HIS A N 1
ATOM 672 C CA . HIS A 1 85 ? -28.076 3.246 25.555 1.00 83.25 85 HIS A CA 1
ATOM 673 C C . HIS A 1 85 ? -27.816 4.056 24.278 1.00 83.25 85 HIS A C 1
ATOM 675 O O . HIS A 1 85 ? -27.520 3.473 23.236 1.00 83.25 85 HIS A O 1
ATOM 681 N N . GLN A 1 86 ? -27.890 5.386 24.349 1.00 79.19 86 GLN A N 1
ATOM 682 C CA . GLN A 1 86 ? -27.625 6.268 23.213 1.00 79.19 86 GLN A CA 1
ATOM 683 C C . GLN A 1 86 ? -26.159 6.199 22.768 1.00 79.19 86 GLN A C 1
ATOM 685 O O . GLN A 1 86 ? -25.899 6.115 21.568 1.00 79.19 86 GLN A O 1
ATOM 690 N N . VAL A 1 87 ? -25.218 6.126 23.716 1.00 78.94 87 VAL A N 1
ATOM 691 C CA . VAL A 1 87 ? -23.794 5.882 23.426 1.00 78.94 87 VAL A CA 1
ATOM 692 C C . VAL A 1 87 ? -23.600 4.529 22.745 1.00 78.94 87 VAL A C 1
ATOM 694 O O . VAL A 1 87 ? -22.962 4.446 21.701 1.00 78.94 87 VAL A O 1
ATOM 697 N N . ARG A 1 88 ? -24.212 3.466 23.283 1.00 74.00 88 ARG A N 1
ATOM 698 C CA . ARG A 1 88 ? -24.120 2.108 22.716 1.00 74.00 88 ARG A CA 1
ATOM 699 C C . ARG A 1 88 ? -24.752 1.966 21.333 1.00 74.00 88 ARG A C 1
ATOM 701 O O . ARG A 1 88 ? -24.391 1.053 20.597 1.00 74.00 88 ARG A O 1
ATOM 708 N N . LYS A 1 89 ? -25.710 2.829 20.989 1.00 78.19 89 LYS A N 1
ATOM 709 C CA . LYS A 1 89 ? -26.359 2.838 19.675 1.00 78.19 89 LYS A CA 1
ATOM 710 C C . LYS A 1 89 ? -25.525 3.504 18.585 1.00 78.19 89 LYS A C 1
ATOM 712 O O . LYS A 1 89 ? -25.839 3.263 17.420 1.00 78.19 89 LYS A O 1
ATOM 717 N N . LYS A 1 90 ? -24.505 4.315 18.913 1.00 72.94 90 LYS A N 1
ATOM 718 C CA . LYS A 1 90 ? -23.571 4.827 17.897 1.00 72.94 90 LYS A CA 1
ATOM 719 C C . LYS A 1 90 ? -22.850 3.618 17.268 1.00 72.94 90 LYS A C 1
ATOM 721 O O . LYS A 1 90 ? -22.153 2.899 17.984 1.00 72.94 90 LYS A O 1
ATOM 726 N N . PRO A 1 91 ? -23.046 3.340 15.965 1.00 66.06 91 PRO A N 1
ATOM 727 C CA . PRO A 1 91 ? -22.458 2.172 15.317 1.00 66.06 91 PRO A CA 1
A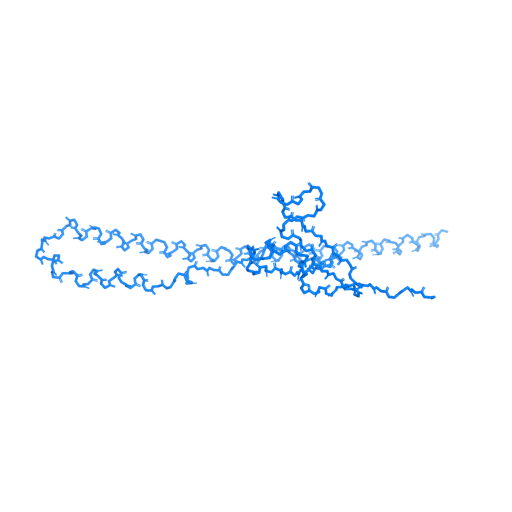TOM 728 C C . PRO A 1 91 ? -20.934 2.197 15.409 1.00 66.06 91 PRO A C 1
ATOM 730 O O . PRO A 1 91 ? -20.332 3.251 15.213 1.00 66.06 91 PRO A O 1
ATOM 733 N N . MET A 1 92 ? -20.295 1.034 15.594 1.00 63.59 92 MET A N 1
ATOM 734 C CA . MET A 1 92 ? -18.828 0.958 15.571 1.00 63.59 92 MET A CA 1
ATOM 735 C C . MET A 1 92 ? -18.230 1.518 14.270 1.00 63.59 92 MET A C 1
ATOM 737 O O . MET A 1 92 ? -17.158 2.112 14.269 1.00 63.59 92 MET A O 1
ATOM 741 N N . THR A 1 93 ? -18.966 1.380 13.166 1.00 58.97 93 THR A N 1
ATOM 742 C CA . THR A 1 93 ? -18.612 1.899 11.841 1.00 58.97 93 THR A CA 1
ATOM 743 C C . THR A 1 93 ? -18.524 3.422 11.785 1.00 58.97 93 THR A C 1
ATOM 745 O O . THR A 1 93 ? -17.850 3.943 10.907 1.00 58.97 93 THR A O 1
ATOM 748 N N . SER A 1 94 ? -19.159 4.146 12.710 1.00 62.09 94 SER A N 1
ATOM 749 C CA . SER A 1 94 ? -19.007 5.600 12.832 1.00 62.09 94 SER A CA 1
ATOM 750 C C . SER A 1 94 ? -17.656 6.004 13.436 1.00 62.09 94 SER A C 1
ATOM 752 O O . SER A 1 94 ? -17.263 7.156 13.284 1.00 62.09 94 SER A O 1
ATOM 754 N N . PHE A 1 95 ? -16.937 5.073 14.077 1.00 62.16 95 PHE A N 1
ATOM 755 C CA . PHE A 1 95 ? -15.588 5.295 14.618 1.00 62.16 95 PHE A CA 1
ATOM 756 C C . PHE A 1 95 ? -14.476 4.818 13.676 1.00 62.16 95 PHE A C 1
ATOM 758 O O . PHE A 1 95 ? -13.303 5.088 13.921 1.00 62.16 95 PHE A O 1
ATOM 765 N N . VAL A 1 96 ? -14.824 4.100 12.605 1.00 70.75 96 VAL A N 1
ATOM 766 C CA . VAL A 1 96 ? -13.857 3.601 11.625 1.00 70.75 96 VAL A CA 1
ATOM 767 C C . VAL A 1 96 ? -13.766 4.611 10.492 1.00 70.75 96 VAL A C 1
ATOM 769 O O . VAL A 1 96 ? -14.616 4.649 9.603 1.00 70.75 96 VAL A O 1
ATOM 772 N N . SER A 1 97 ? -12.729 5.446 10.517 1.00 78.19 97 SER A N 1
ATOM 773 C CA . SER A 1 97 ? -12.398 6.262 9.357 1.00 78.19 97 SER A CA 1
ATOM 774 C C . SER A 1 97 ? -11.844 5.378 8.239 1.00 78.19 97 SER A C 1
ATOM 776 O O . SER A 1 97 ? -11.155 4.385 8.486 1.00 78.19 97 SER A O 1
ATOM 778 N N . ALA A 1 98 ? -12.153 5.729 6.988 1.00 83.50 98 ALA A N 1
ATOM 779 C CA . ALA A 1 98 ? -11.536 5.060 5.852 1.00 83.50 98 ALA A CA 1
ATOM 780 C C . ALA A 1 98 ? -10.004 5.207 5.956 1.00 83.50 98 ALA A C 1
ATOM 782 O O . ALA A 1 98 ? -9.524 6.329 6.183 1.00 83.50 98 ALA A O 1
ATOM 783 N N . PRO A 1 99 ? -9.241 4.108 5.812 1.00 86.75 99 PRO A N 1
ATOM 784 C CA . PRO A 1 99 ? -7.792 4.163 5.904 1.00 86.75 99 PRO A CA 1
ATOM 785 C C . PRO A 1 99 ? -7.244 5.067 4.801 1.00 86.75 99 PRO A C 1
ATOM 787 O O . PRO A 1 99 ? -7.655 4.979 3.644 1.00 86.75 99 PRO A O 1
ATOM 790 N N . VAL A 1 100 ? -6.305 5.940 5.162 1.00 91.38 100 VAL A N 1
ATOM 791 C CA . VAL A 1 100 ? -5.576 6.749 4.184 1.00 91.38 100 VAL A CA 1
ATOM 792 C C . VAL A 1 100 ? -4.478 5.866 3.581 1.00 91.38 100 VAL A C 1
ATOM 794 O O . VAL A 1 100 ? -3.631 5.391 4.338 1.00 91.38 100 VAL A O 1
ATOM 797 N N . PRO A 1 101 ? -4.463 5.621 2.255 1.00 90.12 101 PRO A N 1
ATOM 798 C CA . PRO A 1 101 ? -3.449 4.771 1.637 1.00 90.12 101 PRO A CA 1
ATOM 799 C C . PRO A 1 101 ? -2.041 5.305 1.907 1.00 90.12 101 PRO A C 1
ATOM 801 O O . PRO A 1 101 ? -1.802 6.508 1.753 1.00 90.12 101 PRO A O 1
ATOM 804 N N . ALA A 1 102 ? -1.113 4.423 2.276 1.00 89.25 102 ALA A N 1
ATOM 805 C CA . ALA A 1 102 ? 0.290 4.788 2.480 1.00 89.25 102 ALA A CA 1
ATOM 806 C C . ALA A 1 102 ? 1.018 5.052 1.152 1.00 89.25 102 ALA A C 1
ATOM 808 O O . ALA A 1 102 ? 1.996 5.795 1.121 1.00 89.25 102 ALA A O 1
ATOM 809 N N . ASP A 1 103 ? 0.512 4.482 0.058 1.00 89.31 103 ASP A N 1
ATOM 810 C CA . ASP A 1 103 ? 1.122 4.595 -1.259 1.00 89.31 103 ASP A CA 1
ATOM 811 C C . ASP A 1 103 ? 1.010 6.010 -1.833 1.00 89.31 103 ASP A C 1
ATOM 813 O O . ASP A 1 103 ? 0.005 6.721 -1.666 1.00 89.31 103 ASP A O 1
ATOM 817 N N . PHE A 1 104 ? 2.058 6.393 -2.555 1.00 90.94 104 PHE A N 1
ATOM 818 C CA . PHE A 1 104 ? 2.131 7.613 -3.345 1.00 90.94 104 PHE A CA 1
ATOM 819 C C . PHE A 1 104 ? 2.104 7.252 -4.821 1.00 90.94 104 PHE A C 1
ATOM 821 O O . PHE A 1 104 ? 2.708 6.266 -5.245 1.00 90.94 104 PHE A O 1
ATOM 828 N N . HIS A 1 105 ? 1.417 8.067 -5.614 1.00 85.94 105 HIS A N 1
ATOM 829 C CA . HIS A 1 105 ? 1.429 7.877 -7.055 1.00 85.94 105 HIS A CA 1
ATOM 830 C C . HIS A 1 105 ? 2.814 8.235 -7.612 1.00 85.94 105 HIS A C 1
ATOM 832 O O . HIS A 1 105 ? 3.250 9.381 -7.485 1.00 85.94 105 HIS A O 1
ATOM 838 N N . SER A 1 106 ? 3.491 7.257 -8.218 1.00 85.25 106 SER A N 1
ATOM 839 C CA . SER A 1 106 ? 4.742 7.461 -8.949 1.00 85.25 106 SER A CA 1
ATOM 840 C C . SER A 1 106 ? 4.445 7.705 -10.424 1.00 85.25 106 SER A C 1
ATOM 842 O O . SER A 1 106 ? 3.799 6.887 -11.070 1.00 85.25 106 SER A O 1
ATOM 844 N N . GLU A 1 107 ? 4.939 8.816 -10.969 1.00 85.25 107 GLU A N 1
ATOM 845 C CA . GLU A 1 107 ? 4.794 9.128 -12.400 1.00 85.25 107 GLU A CA 1
ATOM 846 C C . GLU A 1 107 ? 5.855 8.419 -13.266 1.00 85.25 107 GLU A C 1
ATOM 848 O O . GLU A 1 107 ? 5.703 8.340 -14.481 1.00 85.25 107 GLU A O 1
ATOM 853 N N . VAL A 1 108 ? 6.929 7.889 -12.658 1.00 85.00 108 VAL A N 1
ATOM 854 C CA . VAL A 1 108 ? 8.003 7.161 -13.374 1.00 85.00 108 VAL A CA 1
ATOM 855 C C . VAL A 1 108 ? 7.794 5.655 -13.334 1.00 85.00 108 VAL A C 1
ATOM 857 O O . VAL A 1 108 ? 8.127 4.950 -14.283 1.00 85.00 108 VAL A O 1
ATOM 860 N N . VAL A 1 109 ? 7.295 5.150 -12.207 1.00 82.19 109 VAL A N 1
ATOM 861 C CA . VAL A 1 109 ? 7.129 3.716 -11.975 1.00 82.19 109 VAL A CA 1
ATOM 862 C C . VAL A 1 109 ? 5.648 3.397 -12.143 1.00 82.19 109 VAL A C 1
ATOM 864 O O . VAL A 1 109 ? 4.848 3.927 -11.370 1.00 82.19 109 VAL A O 1
ATOM 867 N N . PRO A 1 110 ? 5.267 2.558 -13.123 1.00 80.75 110 PRO A N 1
ATOM 868 C CA . PRO A 1 110 ? 3.889 2.112 -13.269 1.00 80.75 110 PRO A CA 1
ATOM 869 C C . PRO A 1 110 ? 3.351 1.528 -11.960 1.00 80.75 110 PRO A C 1
ATOM 871 O O . PRO A 1 110 ? 4.099 0.942 -11.175 1.00 80.75 110 PRO A O 1
ATOM 874 N N . GLY A 1 111 ? 2.046 1.681 -11.734 1.00 79.38 111 GLY A N 1
ATOM 875 C CA . GLY A 1 111 ? 1.392 1.072 -10.580 1.00 79.38 111 GLY A CA 1
ATOM 876 C C . GLY A 1 111 ? 1.559 -0.448 -10.587 1.00 79.38 111 GLY A C 1
ATOM 877 O O . GLY A 1 111 ? 1.592 -1.071 -11.646 1.00 79.38 111 GLY A O 1
ATOM 878 N N . TYR A 1 112 ? 1.659 -1.041 -9.399 1.00 83.62 112 TYR A N 1
ATOM 879 C CA . TYR A 1 112 ? 1.612 -2.492 -9.274 1.00 83.62 112 TYR A CA 1
ATOM 880 C C . TYR A 1 112 ? 0.185 -2.983 -9.497 1.00 83.62 112 TYR A C 1
ATOM 882 O O . TYR A 1 112 ? -0.754 -2.499 -8.862 1.00 83.62 112 TYR A O 1
ATOM 890 N N . ASP A 1 113 ? 0.036 -3.994 -10.341 1.00 87.44 113 ASP A N 1
ATOM 891 C CA . ASP A 1 113 ? -1.190 -4.771 -10.406 1.00 87.44 113 ASP A CA 1
ATOM 892 C C . ASP A 1 113 ? -1.241 -5.769 -9.251 1.00 87.44 113 ASP A C 1
ATOM 894 O O . ASP A 1 113 ? -0.238 -6.377 -8.866 1.00 87.44 113 ASP A O 1
ATOM 898 N N . SER A 1 114 ? -2.430 -5.952 -8.689 1.00 89.31 114 SER A N 1
ATOM 899 C CA . SER A 1 114 ? -2.641 -6.877 -7.582 1.00 89.31 114 SER A CA 1
ATOM 900 C C . SER A 1 114 ? -3.940 -7.651 -7.757 1.00 89.31 114 SER A C 1
ATOM 902 O O . SER A 1 114 ? -4.912 -7.170 -8.335 1.00 89.31 114 SER A O 1
ATOM 904 N N . ALA A 1 115 ? -3.947 -8.878 -7.246 1.00 90.81 115 ALA A N 1
ATOM 905 C CA . ALA A 1 115 ? -5.135 -9.707 -7.138 1.00 90.81 115 ALA A CA 1
ATOM 906 C C . ALA A 1 115 ? -5.112 -10.441 -5.798 1.00 90.81 115 ALA A C 1
ATOM 908 O O . ALA A 1 115 ? -4.061 -10.888 -5.334 1.00 90.81 115 ALA A O 1
ATOM 909 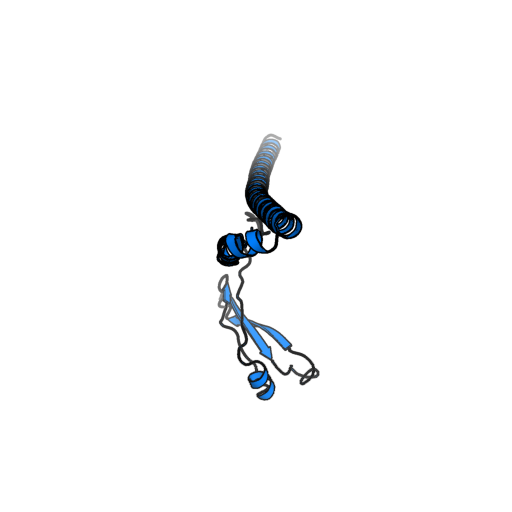N N . THR A 1 116 ? -6.281 -10.589 -5.180 1.00 93.88 116 THR A N 1
ATOM 910 C CA . THR A 1 116 ? -6.440 -11.352 -3.941 1.00 93.88 116 THR A CA 1
ATOM 911 C C . THR A 1 116 ? -7.106 -12.684 -4.243 1.00 93.88 116 THR A C 1
ATOM 913 O O . THR A 1 116 ? -8.172 -12.736 -4.853 1.00 93.88 116 THR A O 1
ATOM 916 N N . PHE A 1 117 ? -6.493 -13.768 -3.774 1.00 95.56 117 PHE A N 1
ATOM 917 C CA . PHE A 1 117 ? -7.074 -15.101 -3.837 1.00 95.56 117 PHE A CA 1
ATOM 918 C C . PHE A 1 117 ? -7.470 -15.563 -2.435 1.00 95.56 117 PHE A C 1
ATOM 920 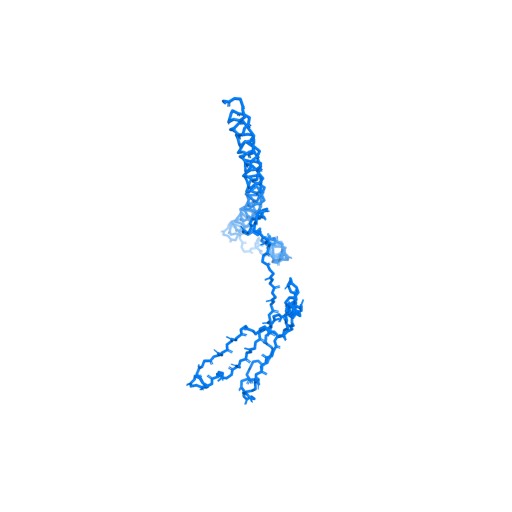O O . PHE A 1 117 ? -6.615 -15.848 -1.600 1.00 95.56 117 P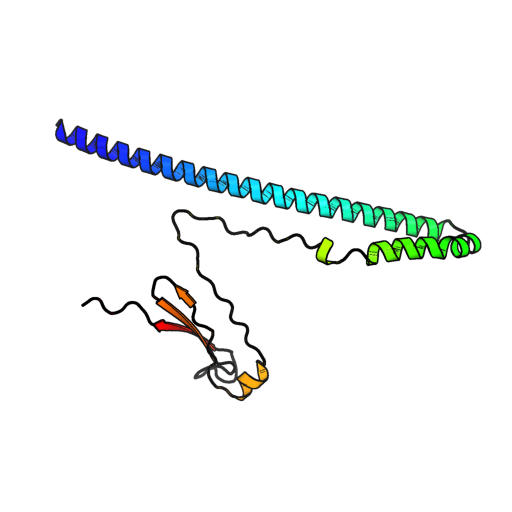HE A O 1
ATOM 927 N N . ALA A 1 118 ? -8.777 -15.637 -2.185 1.00 95.81 118 ALA A N 1
ATOM 928 C CA . ALA A 1 118 ? -9.321 -16.190 -0.952 1.00 95.81 118 ALA A CA 1
ATOM 929 C C . ALA A 1 118 ? -9.624 -17.681 -1.142 1.00 95.81 118 ALA A C 1
ATOM 931 O O . ALA A 1 118 ? -10.526 -18.051 -1.897 1.00 95.81 118 ALA A O 1
ATOM 932 N N . MET A 1 119 ? -8.883 -18.541 -0.445 1.00 93.50 119 MET A N 1
ATOM 933 C CA . MET A 1 119 ? -9.127 -19.980 -0.466 1.00 93.50 119 MET A CA 1
ATOM 934 C C . MET A 1 119 ? -10.231 -20.348 0.529 1.00 93.50 119 MET A C 1
ATOM 936 O O . MET A 1 119 ? -10.080 -20.164 1.734 1.00 93.50 119 MET A O 1
ATOM 940 N N . GLN A 1 120 ? -11.333 -20.896 0.020 1.00 95.00 120 GLN A N 1
ATOM 941 C CA . GLN A 1 120 ? -12.464 -21.344 0.832 1.00 95.00 120 GLN A CA 1
ATOM 942 C C . GLN A 1 120 ? -12.344 -22.831 1.170 1.00 95.00 120 GLN A C 1
ATOM 944 O O . GLN A 1 120 ? -11.818 -23.605 0.375 1.00 95.00 120 GLN A O 1
ATOM 949 N N . ASN A 1 121 ? -12.873 -23.246 2.325 1.00 95.62 121 ASN A N 1
ATOM 950 C CA . ASN A 1 121 ? -12.885 -24.648 2.767 1.00 95.62 121 ASN A CA 1
ATOM 951 C C . ASN A 1 121 ? -11.487 -25.301 2.806 1.00 95.62 121 ASN A C 1
ATOM 953 O O . ASN A 1 121 ? -11.317 -26.444 2.377 1.00 95.62 121 ASN A O 1
ATOM 957 N N . PHE A 1 122 ? -10.492 -24.582 3.343 1.00 95.56 122 PHE A N 1
ATOM 958 C CA . PHE A 1 122 ? -9.078 -24.984 3.352 1.00 95.56 122 PHE A CA 1
ATOM 959 C C . PHE A 1 122 ? -8.853 -26.441 3.785 1.00 95.56 122 PHE A C 1
ATOM 961 O O . PHE A 1 122 ? -8.197 -27.189 3.070 1.00 95.56 122 PHE A O 1
ATOM 968 N N . THR A 1 123 ? -9.455 -26.881 4.896 1.00 95.69 123 THR A N 1
ATOM 969 C CA . THR A 1 123 ? -9.291 -28.253 5.412 1.00 95.69 123 THR A CA 1
ATOM 970 C C . THR A 1 123 ? -9.731 -29.321 4.407 1.00 95.69 123 THR A C 1
ATOM 972 O O . THR A 1 123 ? -9.072 -30.345 4.269 1.00 95.69 123 THR A O 1
ATOM 975 N N . GLN A 1 124 ? -10.815 -29.089 3.659 1.00 96.88 124 GLN A N 1
ATOM 976 C CA . GLN A 1 124 ? -11.267 -30.040 2.638 1.00 96.88 124 GLN A CA 1
ATOM 977 C C . GLN A 1 124 ? -10.302 -30.084 1.451 1.00 96.88 124 GLN A C 1
ATOM 979 O O . GLN A 1 124 ? -10.049 -31.152 0.901 1.00 96.88 124 GLN A O 1
ATOM 984 N N . LEU A 1 125 ? -9.762 -28.930 1.056 1.00 95.75 125 LEU A N 1
ATOM 985 C CA . LEU A 1 125 ? -8.787 -28.835 -0.029 1.00 95.75 125 LEU A CA 1
ATOM 986 C C . LEU A 1 125 ? -7.445 -29.470 0.360 1.00 95.75 125 LEU A C 1
ATOM 988 O O . LEU A 1 125 ? -6.836 -30.149 -0.460 1.00 95.75 125 LEU A O 1
ATOM 992 N N . GLN A 1 126 ? -7.029 -29.320 1.618 1.00 95.56 126 GLN A N 1
ATOM 993 C CA . GLN A 1 126 ? -5.859 -29.992 2.181 1.00 95.56 126 GLN A CA 1
ATOM 994 C C . GLN A 1 126 ? -6.005 -31.512 2.132 1.00 95.56 126 GLN A C 1
ATOM 996 O O . GLN A 1 126 ? -5.128 -32.183 1.604 1.00 95.56 126 GLN A O 1
ATOM 1001 N N . LEU A 1 127 ? -7.145 -32.055 2.568 1.00 94.56 127 LEU A N 1
ATOM 1002 C CA . LEU A 1 127 ? -7.394 -33.500 2.519 1.00 94.56 127 LEU A CA 1
ATOM 1003 C C . LEU A 1 127 ? -7.423 -34.067 1.091 1.00 94.56 127 LEU A C 1
ATOM 1005 O O . LEU A 1 127 ? -7.061 -35.224 0.892 1.00 94.56 127 LEU A O 1
ATOM 1009 N N . LYS A 1 128 ? -7.848 -33.274 0.097 1.00 94.75 128 LYS A N 1
ATOM 1010 C CA . LYS A 1 128 ? -7.806 -33.677 -1.319 1.00 94.75 128 LYS A CA 1
ATOM 1011 C C . LYS A 1 128 ? -6.384 -33.708 -1.886 1.00 94.75 128 LYS A C 1
ATOM 1013 O O . LYS A 1 128 ? -6.138 -34.466 -2.813 1.00 94.75 128 LYS A O 1
ATOM 1018 N N . ALA A 1 129 ? -5.474 -32.890 -1.350 1.00 91.31 129 ALA A N 1
ATOM 1019 C CA . ALA A 1 129 ? -4.078 -32.750 -1.779 1.00 91.31 129 ALA A CA 1
ATOM 1020 C C . ALA A 1 129 ? -3.858 -32.364 -3.265 1.00 91.31 129 ALA A C 1
ATOM 1022 O O . ALA A 1 129 ? -2.726 -32.405 -3.759 1.00 91.31 129 ALA A O 1
ATOM 1023 N N . ASP A 1 130 ? -4.911 -31.927 -3.963 1.00 94.12 130 ASP A N 1
ATOM 1024 C CA . ASP A 1 130 ? -4.849 -31.413 -5.333 1.00 94.12 130 ASP A CA 1
ATOM 1025 C C . ASP A 1 130 ? -4.416 -29.935 -5.373 1.00 94.12 130 ASP A C 1
ATOM 1027 O O . ASP A 1 130 ? -4.715 -29.167 -4.449 1.00 94.12 130 ASP A O 1
ATOM 1031 N N . PRO A 1 131 ? -3.742 -29.484 -6.451 1.00 96.12 131 PRO A N 1
ATOM 1032 C CA . PRO A 1 131 ? -3.446 -28.073 -6.642 1.00 96.12 131 PRO A CA 1
ATOM 1033 C C . PRO A 1 131 ? -4.718 -27.254 -6.889 1.00 96.12 131 PRO A C 1
ATOM 1035 O O . PRO A 1 131 ? -5.595 -27.627 -7.668 1.00 96.12 131 PRO A O 1
ATOM 1038 N N . VAL A 1 132 ? -4.766 -26.080 -6.272 1.00 97.12 132 VAL A N 1
ATOM 1039 C CA . VAL A 1 132 ? -5.836 -25.092 -6.389 1.00 97.12 132 VAL A CA 1
ATOM 1040 C C . VAL A 1 132 ? -5.296 -23.861 -7.108 1.00 97.12 132 VAL A C 1
ATOM 1042 O O . VAL A 1 132 ? -4.195 -23.397 -6.811 1.00 97.12 132 VAL A O 1
ATOM 1045 N N . TYR A 1 133 ? -6.070 -23.314 -8.042 1.00 97.12 133 TYR A N 1
ATOM 1046 C CA . TYR A 1 133 ? -5.658 -22.178 -8.863 1.00 97.12 133 TYR A CA 1
ATOM 1047 C C . TYR A 1 133 ? -6.480 -20.933 -8.542 1.00 97.12 133 TYR A C 1
ATOM 1049 O O . TYR A 1 133 ? -7.695 -21.021 -8.352 1.00 97.12 133 TYR A O 1
ATOM 1057 N N . SER A 1 134 ? -5.830 -19.770 -8.509 1.00 97.12 134 SER A N 1
ATOM 1058 C CA . SER A 1 134 ? -6.546 -18.495 -8.462 1.00 97.12 134 SER A CA 1
ATOM 1059 C C . SER A 1 134 ? -7.183 -18.163 -9.811 1.00 97.12 134 SER A C 1
ATOM 1061 O O . SER A 1 134 ? -6.817 -18.716 -10.851 1.00 97.12 134 SER A O 1
ATOM 1063 N N . ALA A 1 135 ? -8.082 -17.177 -9.801 1.00 96.19 135 ALA A N 1
ATOM 1064 C CA . ALA A 1 135 ? -8.448 -16.479 -11.026 1.00 96.19 135 ALA A CA 1
ATOM 1065 C C . ALA A 1 135 ? -7.191 -15.860 -11.685 1.00 96.19 135 ALA A C 1
ATOM 1067 O O . ALA A 1 135 ? -6.256 -15.481 -10.966 1.00 96.19 135 ALA A O 1
ATOM 1068 N N . PRO A 1 136 ? -7.150 -15.776 -13.025 1.00 95.31 136 PRO A N 1
ATOM 1069 C CA . PRO A 1 136 ? -6.038 -15.173 -13.746 1.00 95.31 136 PRO A CA 1
ATOM 1070 C C . PRO A 1 136 ? -5.991 -13.650 -13.569 1.00 95.31 136 PRO A C 1
ATOM 1072 O O . PRO A 1 136 ? -7.007 -12.964 -13.683 1.00 95.31 136 PRO A O 1
ATOM 1075 N N . LEU A 1 137 ? -4.787 -13.128 -13.353 1.00 95.69 137 LEU A N 1
ATOM 1076 C CA . LEU A 1 137 ? -4.444 -11.713 -13.353 1.00 95.69 137 LEU A CA 1
ATOM 1077 C C . LEU A 1 137 ? -3.805 -11.360 -14.704 1.00 95.69 137 LEU A C 1
ATOM 1079 O O . LEU A 1 137 ? -2.709 -11.826 -15.022 1.00 95.69 137 LEU A O 1
ATOM 1083 N N . HIS A 1 138 ? -4.499 -10.542 -15.496 1.00 93.38 138 HIS A N 1
ATOM 1084 C CA . HIS A 1 138 ? -4.048 -10.115 -16.821 1.00 93.38 138 HIS A CA 1
ATOM 1085 C C . HIS A 1 138 ? -3.361 -8.754 -16.735 1.00 93.38 138 HIS A C 1
ATOM 1087 O O . HIS A 1 138 ? -4.010 -7.765 -16.404 1.00 93.38 138 HIS A O 1
ATOM 1093 N N . VAL A 1 139 ? -2.063 -8.703 -17.035 1.00 90.75 139 VAL A N 1
ATOM 1094 C CA . VAL A 1 139 ? -1.229 -7.502 -16.874 1.00 90.75 139 VAL A CA 1
ATOM 1095 C C . VAL A 1 139 ? -0.235 -7.414 -18.018 1.00 90.75 139 VAL A C 1
ATOM 1097 O O . VAL A 1 139 ? 0.545 -8.339 -18.226 1.00 90.75 139 VAL A O 1
ATOM 1100 N N . ASN A 1 140 ? -0.238 -6.301 -18.755 1.00 86.19 140 ASN A N 1
ATOM 1101 C CA . ASN A 1 140 ? 0.715 -6.029 -19.843 1.00 86.19 140 ASN A CA 1
ATOM 1102 C C . ASN A 1 140 ? 0.845 -7.174 -20.871 1.00 86.19 140 ASN A C 1
ATOM 1104 O O . ASN A 1 140 ? 1.939 -7.499 -21.322 1.00 86.19 140 ASN A O 1
ATOM 1108 N N . GLY A 1 141 ? -0.275 -7.816 -21.223 1.00 88.75 141 GLY A N 1
ATOM 1109 C CA . GLY A 1 141 ? -0.293 -8.951 -22.158 1.00 88.75 141 GLY A CA 1
ATOM 1110 C C . GLY A 1 141 ? 0.186 -10.283 -21.565 1.00 88.75 141 GLY A C 1
ATOM 1111 O O . GLY A 1 141 ? 0.273 -11.274 -22.284 1.00 88.75 141 GLY A O 1
ATOM 1112 N N . LEU A 1 142 ? 0.472 -10.326 -20.263 1.00 92.94 142 LEU A N 1
ATOM 1113 C CA . LEU A 1 142 ? 0.802 -11.531 -19.509 1.00 92.94 142 LEU A CA 1
ATOM 1114 C C . LEU A 1 142 ? -0.400 -11.985 -18.680 1.00 92.94 142 LEU A C 1
ATOM 1116 O O . LEU A 1 142 ? -1.191 -11.167 -18.211 1.00 92.94 142 LEU A O 1
ATOM 1120 N N . CYS A 1 143 ? -0.519 -13.292 -18.468 1.00 95.56 143 CYS A N 1
ATOM 1121 C CA . CYS A 1 143 ? -1.563 -13.898 -17.652 1.00 95.56 143 CYS A CA 1
ATOM 1122 C C . CYS A 1 143 ? -0.937 -14.682 -16.497 1.00 95.56 143 CYS A C 1
ATOM 1124 O O . CYS A 1 143 ? -0.409 -15.783 -16.686 1.00 95.56 143 CYS A O 1
ATOM 1126 N N . TRP A 1 144 ? -1.011 -14.121 -15.296 1.00 96.44 144 TRP A N 1
ATOM 1127 C CA . TRP A 1 144 ? -0.463 -14.697 -14.072 1.00 96.44 144 TRP A CA 1
ATOM 1128 C C . TRP A 1 144 ? -1.550 -15.373 -13.244 1.00 96.44 144 TRP A C 1
ATOM 1130 O O . TRP A 1 144 ? -2.685 -14.909 -13.202 1.00 96.44 144 TRP A O 1
ATOM 1140 N N . ARG A 1 145 ? -1.220 -16.441 -12.523 1.00 97.25 145 ARG A N 1
ATOM 1141 C CA . ARG A 1 145 ? -2.111 -17.016 -11.504 1.00 97.25 145 ARG A CA 1
ATOM 1142 C C . ARG A 1 145 ? -1.320 -17.633 -10.365 1.00 97.25 145 ARG A C 1
ATOM 1144 O O . ARG A 1 145 ? -0.174 -18.042 -10.542 1.00 97.25 145 ARG A O 1
ATOM 1151 N N . LEU A 1 146 ? -1.942 -17.737 -9.199 1.00 97.81 146 LEU A N 1
ATOM 1152 C CA . LEU A 1 146 ? -1.408 -18.541 -8.110 1.00 97.81 146 LEU A CA 1
ATOM 1153 C C . LEU A 1 146 ? -1.772 -20.004 -8.335 1.00 97.81 146 LEU A C 1
ATOM 1155 O O . LEU A 1 146 ? -2.921 -20.327 -8.638 1.00 97.81 146 LEU A O 1
ATOM 1159 N N . LYS A 1 147 ? -0.793 -20.879 -8.132 1.00 97.62 147 LYS A N 1
ATOM 1160 C CA . LYS A 1 147 ? -0.961 -22.325 -8.027 1.00 97.62 147 LYS A CA 1
ATOM 1161 C C . LYS A 1 147 ? -0.587 -22.734 -6.611 1.00 97.62 147 LYS A C 1
ATOM 1163 O O . LYS A 1 147 ? 0.567 -22.611 -6.203 1.00 97.62 147 LYS A O 1
ATOM 1168 N N . VAL A 1 148 ? -1.571 -23.191 -5.854 1.00 97.69 148 VAL A N 1
ATOM 1169 C CA . VAL A 1 148 ? -1.444 -23.448 -4.422 1.00 97.69 148 VAL A CA 1
ATOM 1170 C C . VAL A 1 148 ? -1.644 -24.927 -4.146 1.00 97.69 148 VAL A C 1
ATOM 1172 O O . VAL A 1 148 ? -2.602 -25.515 -4.627 1.00 97.69 148 VAL A O 1
ATOM 1175 N N . TYR A 1 149 ? -0.764 -25.519 -3.349 1.00 97.62 149 TYR A N 1
ATOM 1176 C CA . TYR A 1 149 ? -0.895 -26.880 -2.840 1.00 97.62 149 TYR A CA 1
ATOM 1177 C C . TYR A 1 149 ? -1.215 -26.805 -1.347 1.00 97.62 149 TYR A C 1
ATOM 1179 O O . TYR A 1 149 ? -0.289 -26.587 -0.557 1.00 97.62 149 TYR A O 1
ATOM 1187 N N . PRO A 1 150 ? -2.493 -26.954 -0.950 1.00 96.69 150 PRO A N 1
ATOM 1188 C CA . PRO A 1 150 ? -2.925 -26.794 0.439 1.00 96.69 150 PRO A CA 1
ATOM 1189 C C . PRO A 1 150 ? -2.205 -27.735 1.411 1.00 96.69 150 PRO A C 1
ATOM 1191 O O . PRO A 1 150 ? -1.906 -27.341 2.533 1.00 96.69 150 PRO A O 1
ATOM 1194 N N . ASP A 1 151 ? -1.873 -28.942 0.947 1.00 96.94 151 ASP A N 1
ATOM 1195 C CA . ASP A 1 151 ? -1.112 -29.947 1.699 1.00 96.94 151 ASP A CA 1
ATOM 1196 C C . ASP A 1 151 ? 0.390 -29.957 1.365 1.00 96.94 151 ASP A C 1
ATOM 1198 O O . ASP A 1 151 ? 1.112 -30.880 1.713 1.00 96.94 151 ASP A O 1
ATOM 1202 N N . GLY A 1 152 ? 0.892 -28.947 0.658 1.00 96.50 152 GLY A N 1
ATOM 1203 C CA . GLY A 1 152 ? 2.294 -28.873 0.255 1.00 96.50 152 GLY A CA 1
ATOM 1204 C C . GLY A 1 152 ? 2.663 -29.705 -0.973 1.00 96.50 152 GLY A C 1
ATOM 1205 O O . GLY A 1 152 ? 1.923 -30.569 -1.453 1.00 96.50 152 GLY A O 1
ATOM 1206 N N . ASN A 1 153 ? 3.838 -29.409 -1.527 1.00 96.38 153 ASN A N 1
ATOM 1207 C CA . ASN A 1 153 ? 4.342 -30.026 -2.751 1.00 96.38 153 ASN A CA 1
ATOM 1208 C C . ASN A 1 153 ? 5.710 -30.692 -2.534 1.00 96.38 153 ASN A C 1
ATOM 1210 O O . ASN A 1 153 ? 6.578 -30.146 -1.857 1.00 96.38 153 ASN A O 1
ATOM 1214 N N . GLY A 1 154 ? 5.932 -31.857 -3.146 1.00 93.62 154 GLY A N 1
ATOM 1215 C CA . GLY A 1 154 ? 7.207 -32.576 -3.061 1.00 93.62 154 GLY A CA 1
ATOM 1216 C C . GLY A 1 154 ? 7.589 -32.973 -1.629 1.00 93.62 154 GLY A C 1
ATOM 1217 O O . GLY A 1 154 ? 6.770 -33.509 -0.888 1.00 93.62 154 GLY A O 1
ATOM 1218 N N . VAL A 1 155 ? 8.842 -32.708 -1.243 1.00 94.50 155 VAL A N 1
ATOM 1219 C CA . VAL A 1 155 ? 9.425 -33.142 0.045 1.00 94.50 155 VAL A CA 1
ATOM 1220 C C . VAL A 1 155 ? 8.815 -32.469 1.280 1.00 94.50 155 VAL A C 1
ATOM 1222 O O . VAL A 1 155 ? 9.046 -32.928 2.391 1.00 94.50 155 VAL A O 1
ATOM 1225 N N . VAL A 1 156 ? 8.044 -31.392 1.101 1.00 93.56 156 VAL A N 1
ATOM 1226 C CA . VAL A 1 156 ? 7.385 -30.656 2.195 1.00 93.56 156 VAL A CA 1
ATOM 1227 C C . VAL A 1 156 ? 5.887 -30.959 2.320 1.00 93.56 156 VAL A C 1
ATOM 1229 O O . VAL A 1 156 ? 5.188 -30.295 3.090 1.00 93.56 156 VAL A O 1
ATOM 1232 N N . ARG A 1 157 ? 5.382 -31.946 1.567 1.00 95.00 157 ARG A N 1
ATOM 1233 C CA . ARG A 1 157 ? 3.978 -32.369 1.635 1.00 95.00 157 ARG A CA 1
ATOM 1234 C C . ARG A 1 157 ? 3.616 -32.869 3.042 1.00 95.00 157 ARG A C 1
ATOM 1236 O O . ARG A 1 157 ? 4.411 -33.562 3.669 1.00 95.00 157 ARG A O 1
ATOM 1243 N N . GLY A 1 158 ? 2.431 -32.502 3.525 1.00 94.00 158 GLY A N 1
ATOM 1244 C CA . GLY A 1 158 ? 1.926 -32.779 4.871 1.00 94.00 158 GLY A CA 1
ATOM 1245 C C . GLY A 1 158 ? 2.449 -31.830 5.956 1.00 94.00 158 GLY A C 1
ATOM 1246 O O . GLY A 1 158 ? 1.950 -31.866 7.079 1.00 94.00 158 GLY A O 1
ATOM 1247 N N . THR A 1 159 ? 3.427 -30.972 5.639 1.00 94.81 159 THR A N 1
ATOM 1248 C CA . THR A 1 159 ? 4.096 -30.109 6.631 1.00 94.81 159 THR A CA 1
ATOM 1249 C C . THR A 1 159 ? 3.828 -28.625 6.394 1.00 94.81 159 THR A C 1
ATOM 1251 O O . THR A 1 159 ? 3.547 -27.895 7.343 1.00 94.81 159 THR A O 1
ATOM 1254 N N . TYR A 1 160 ? 3.904 -28.161 5.141 1.00 95.31 160 TYR A N 1
ATOM 1255 C CA . TYR A 1 160 ? 3.772 -26.740 4.802 1.00 95.31 160 TYR A CA 1
ATOM 1256 C C . TYR A 1 160 ? 2.898 -26.520 3.566 1.00 95.31 160 TYR A C 1
ATOM 1258 O O . TYR A 1 160 ? 2.988 -27.265 2.595 1.00 95.31 160 TYR A O 1
ATOM 1266 N N . LEU A 1 161 ? 2.137 -25.422 3.550 1.00 95.31 161 LEU A N 1
ATOM 1267 C CA . LEU A 1 161 ? 1.505 -24.890 2.339 1.00 95.31 161 LEU A CA 1
ATOM 1268 C C . LEU A 1 161 ? 2.581 -24.543 1.299 1.00 95.31 161 LEU A C 1
ATOM 1270 O O . LEU A 1 161 ? 3.591 -23.925 1.631 1.00 95.31 161 LEU A O 1
ATOM 1274 N N . SER A 1 162 ? 2.356 -24.878 0.028 1.00 97.19 162 SER A N 1
ATOM 1275 C CA . SER A 1 162 ? 3.221 -24.422 -1.073 1.00 97.19 162 SER A CA 1
ATOM 1276 C C . SER A 1 162 ? 2.448 -23.517 -2.027 1.00 97.19 162 SER A C 1
ATOM 1278 O O . SER A 1 162 ? 1.368 -23.885 -2.487 1.00 97.19 162 SER A O 1
ATOM 1280 N N . VAL A 1 163 ? 3.003 -22.346 -2.343 1.00 97.31 163 VAL A N 1
ATOM 1281 C CA . VAL A 1 163 ? 2.398 -21.352 -3.243 1.00 97.31 163 VAL A CA 1
ATOM 1282 C C . VAL A 1 163 ? 3.388 -21.024 -4.351 1.00 97.31 163 VAL A C 1
ATOM 1284 O O . VAL A 1 163 ? 4.537 -20.687 -4.076 1.00 97.31 163 VAL A O 1
ATOM 1287 N N . PHE A 1 164 ? 2.931 -21.095 -5.596 1.00 96.94 164 PHE A N 1
ATOM 1288 C CA . PHE A 1 164 ? 3.705 -20.734 -6.778 1.00 96.94 164 PHE A CA 1
ATOM 1289 C C . PHE A 1 164 ? 2.982 -19.633 -7.548 1.00 96.94 164 PHE A C 1
ATOM 1291 O O . PHE A 1 164 ? 1.757 -19.670 -7.680 1.00 96.94 164 PHE A O 1
ATOM 1298 N N . LEU A 1 165 ? 3.744 -18.684 -8.086 1.00 96.38 165 LEU A N 1
ATOM 1299 C CA . LEU A 1 165 ? 3.265 -17.762 -9.108 1.00 96.38 165 LEU A CA 1
ATOM 1300 C C . LEU A 1 165 ? 3.561 -18.381 -10.476 1.00 96.38 165 LEU A C 1
ATOM 1302 O O . LEU A 1 165 ? 4.714 -18.657 -10.799 1.00 96.38 165 LEU A O 1
ATOM 1306 N N . GLU A 1 166 ? 2.519 -18.632 -11.258 1.00 96.31 166 GLU A N 1
ATOM 1307 C CA . GLU A 1 166 ? 2.608 -19.284 -12.563 1.00 96.31 166 GLU A CA 1
ATOM 1308 C C . GLU A 1 166 ? 2.245 -18.285 -13.667 1.00 96.31 166 GLU A C 1
ATOM 1310 O O . GLU A 1 166 ? 1.169 -17.681 -13.638 1.00 96.31 166 GLU A O 1
ATOM 1315 N N . LEU A 1 167 ? 3.135 -18.127 -14.652 1.00 95.00 167 LEU A N 1
ATOM 1316 C CA . LEU A 1 167 ? 2.817 -17.462 -15.914 1.00 95.00 167 LEU A CA 1
ATOM 1317 C C . LEU A 1 167 ? 2.087 -18.468 -16.808 1.00 95.00 167 LEU A C 1
ATOM 1319 O O . LEU A 1 167 ? 2.689 -19.418 -17.302 1.00 95.00 167 LEU A O 1
ATOM 1323 N N . SER A 1 168 ? 0.784 -18.281 -16.985 1.00 94.12 168 SER A N 1
ATOM 1324 C CA . SER A 1 168 ? -0.079 -19.211 -17.726 1.00 94.12 168 SER A CA 1
ATOM 1325 C C . SER A 1 168 ? -0.221 -18.870 -19.212 1.00 94.12 168 SER A C 1
ATOM 1327 O O . SER A 1 168 ? -0.497 -19.757 -20.015 1.00 94.12 168 SER A O 1
ATOM 1329 N N . ALA A 1 169 ? -0.006 -17.606 -19.582 1.00 93.25 169 ALA A N 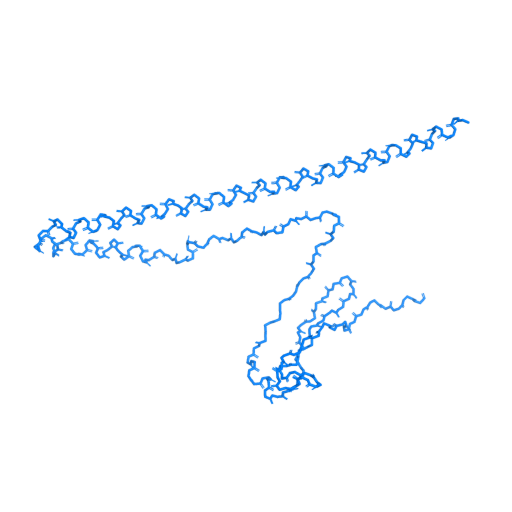1
ATOM 1330 C CA . ALA A 1 169 ? 0.105 -17.145 -20.963 1.00 93.25 169 ALA A CA 1
ATOM 1331 C C . ALA A 1 169 ? 0.946 -15.862 -21.020 1.00 93.25 169 ALA A C 1
ATOM 1333 O O . ALA A 1 169 ? 0.987 -15.105 -20.047 1.00 93.25 169 ALA A O 1
ATOM 1334 N N . GLY A 1 170 ? 1.599 -15.611 -22.152 1.00 89.81 170 GLY A N 1
ATOM 1335 C CA . GLY A 1 170 ? 2.389 -14.405 -22.391 1.00 89.81 170 GLY A CA 1
ATOM 1336 C C . GLY A 1 170 ? 2.202 -13.872 -23.807 1.00 89.81 170 GLY A C 1
ATOM 1337 O O . GLY A 1 170 ? 1.342 -14.349 -24.549 1.00 89.81 170 GLY A O 1
ATOM 1338 N N . LEU A 1 171 ? 3.022 -12.888 -24.177 1.00 84.38 171 LEU A N 1
ATOM 1339 C CA . LEU A 1 171 ? 3.040 -12.365 -25.540 1.00 84.38 171 LEU A CA 1
ATOM 1340 C C . LEU A 1 171 ? 3.402 -13.491 -26.526 1.00 84.38 171 LEU A C 1
ATOM 1342 O O . LEU A 1 171 ? 4.292 -14.289 -26.219 1.00 84.38 171 LEU A O 1
ATOM 1346 N N . PRO A 1 172 ? 2.733 -13.572 -27.691 1.00 79.81 172 PRO A N 1
ATOM 1347 C CA . PRO A 1 172 ? 3.142 -14.497 -28.739 1.00 79.81 172 PRO A CA 1
ATOM 1348 C C . PRO A 1 172 ? 4.591 -14.196 -29.134 1.00 79.81 172 PRO A C 1
ATOM 1350 O O . PRO A 1 172 ? 4.980 -13.027 -29.185 1.00 79.81 172 PRO A O 1
ATOM 1353 N N . GLU A 1 173 ? 5.387 -15.237 -29.394 1.00 75.12 173 GLU A N 1
ATOM 1354 C CA . GLU A 1 173 ? 6.745 -15.045 -29.902 1.00 75.12 173 GLU A CA 1
ATOM 1355 C C . GLU A 1 173 ? 6.673 -14.197 -31.175 1.00 75.12 173 GLU A C 1
ATOM 1357 O O . GLU A 1 173 ? 5.960 -14.527 -32.127 1.00 75.12 173 GLU A O 1
ATOM 1362 N N . THR A 1 174 ? 7.360 -13.056 -31.166 1.00 66.25 174 THR A N 1
ATOM 1363 C CA . THR A 1 174 ? 7.470 -12.202 -32.345 1.00 66.25 174 THR A CA 1
ATOM 1364 C C . THR A 1 174 ? 8.250 -12.976 -33.404 1.00 66.25 174 THR A C 1
ATOM 1366 O O . THR A 1 174 ? 9.428 -13.264 -33.190 1.00 66.25 174 THR A O 1
ATOM 1369 N N . SER A 1 175 ? 7.576 -13.350 -34.495 1.00 47.50 175 SER A N 1
ATOM 1370 C CA . SER A 1 175 ? 8.190 -13.935 -35.697 1.00 47.50 175 SER A CA 1
ATOM 1371 C C . SER A 1 175 ? 9.028 -12.918 -36.464 1.00 47.50 175 SER A C 1
ATOM 1373 O O . SER A 1 175 ? 8.666 -11.719 -36.426 1.00 47.50 175 SER A O 1
#